Protein AF-A0A1H3NFJ4-F1 (afdb_monomer_lite)

Sequence (83 aa):
MDVFLFWLVVVLLLITVFAWPTWPYTYERGVYRRGGRWRYAPSGASAAAVLVILLLFWLGLVVITLPWATAPTTAPTTPVVVD

Structure (mmCIF, N/CA/C/O backbone):
data_AF-A0A1H3NFJ4-F1
#
_entry.id   AF-A0A1H3NFJ4-F1
#
loop_
_atom_site.group_PDB
_atom_site.id
_atom_site.type_symbol
_atom_site.label_atom_id
_atom_site.label_alt_id
_atom_site.label_comp_id
_atom_site.label_asym_id
_atom_site.label_entity_id
_atom_site.label_seq_id
_atom_site.pdbx_PDB_ins_code
_atom_site.Cartn_x
_atom_site.Cartn_y
_atom_site.Cartn_z
_atom_site.occupancy
_atom_site.B_iso_or_equiv
_atom_site.auth_seq_id
_atom_site.auth_comp_id
_a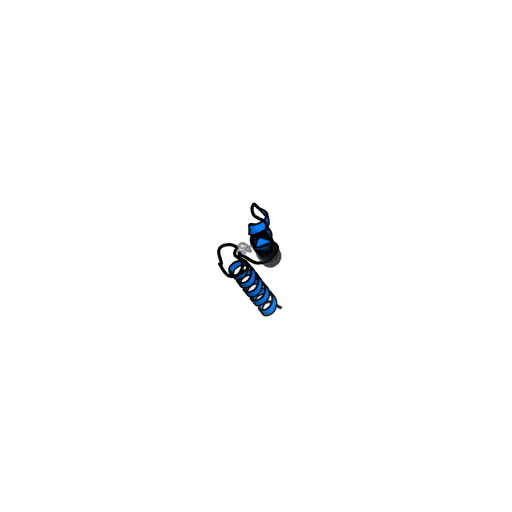tom_site.auth_asym_id
_atom_site.auth_atom_id
_atom_site.pdbx_PDB_model_num
ATOM 1 N N . MET A 1 1 ? 12.031 -12.843 -8.032 1.00 53.31 1 MET A N 1
ATOM 2 C CA . MET A 1 1 ? 11.769 -11.657 -7.183 1.00 53.31 1 MET A CA 1
ATOM 3 C C . MET A 1 1 ? 10.303 -11.227 -7.301 1.00 53.31 1 MET A C 1
ATOM 5 O O . MET A 1 1 ? 9.669 -10.950 -6.294 1.00 53.31 1 MET A O 1
ATOM 9 N N . ASP A 1 2 ? 9.728 -11.279 -8.501 1.00 57.75 2 ASP A N 1
ATOM 10 C CA . ASP A 1 2 ? 8.359 -10.846 -8.840 1.00 57.75 2 ASP A CA 1
ATOM 11 C C . ASP A 1 2 ? 7.257 -11.644 -8.136 1.00 57.75 2 ASP A C 1
ATOM 13 O O . ASP A 1 2 ? 6.294 -11.079 -7.626 1.00 57.75 2 ASP A O 1
ATOM 17 N N . VAL A 1 3 ? 7.446 -12.961 -8.017 1.00 64.50 3 VAL A N 1
ATOM 18 C CA . VAL A 1 3 ? 6.523 -13.846 -7.290 1.00 64.50 3 VAL A CA 1
ATOM 19 C C . VAL A 1 3 ? 6.424 -13.440 -5.814 1.00 64.50 3 VAL A C 1
ATOM 21 O O . VAL A 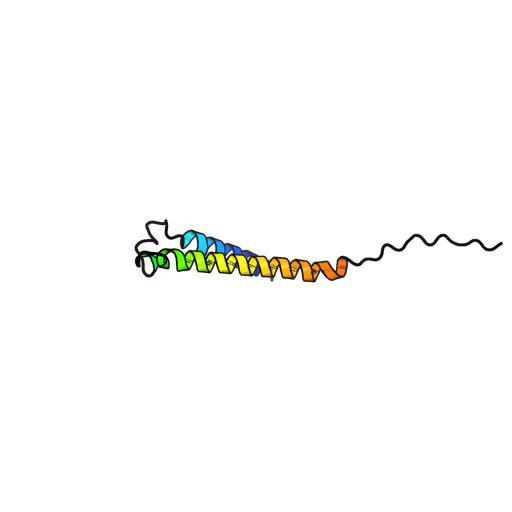1 3 ? 5.333 -13.405 -5.257 1.00 64.50 3 VAL A O 1
ATOM 24 N N . PHE A 1 4 ? 7.540 -13.059 -5.186 1.00 68.38 4 PHE A N 1
ATOM 25 C CA . PHE A 1 4 ? 7.555 -12.611 -3.791 1.00 68.38 4 PHE A CA 1
ATOM 26 C C . PHE A 1 4 ? 6.787 -11.296 -3.604 1.00 68.38 4 PHE A C 1
ATOM 28 O O . PHE A 1 4 ? 5.970 -11.196 -2.693 1.00 68.38 4 PHE A O 1
ATOM 35 N N . LEU A 1 5 ? 6.998 -10.314 -4.486 1.00 64.25 5 LEU A N 1
ATOM 36 C CA . LEU A 1 5 ? 6.289 -9.030 -4.434 1.00 64.25 5 LEU A CA 1
ATOM 37 C C . LEU A 1 5 ? 4.783 -9.192 -4.671 1.00 64.25 5 LEU A C 1
ATOM 39 O O . LEU A 1 5 ? 3.988 -8.583 -3.957 1.00 64.25 5 LEU A O 1
ATOM 43 N N . PHE A 1 6 ? 4.388 -10.057 -5.608 1.00 72.00 6 PHE A N 1
ATOM 44 C CA . PHE A 1 6 ? 2.984 -10.396 -5.838 1.00 72.00 6 PHE A CA 1
ATOM 45 C C . PHE A 1 6 ? 2.332 -10.977 -4.577 1.00 72.00 6 PHE A C 1
ATOM 47 O O . PHE A 1 6 ? 1.313 -10.469 -4.108 1.00 72.00 6 PHE A O 1
ATOM 54 N N . TRP A 1 7 ? 2.952 -11.997 -3.976 1.00 68.19 7 TRP A N 1
ATOM 55 C CA . TRP A 1 7 ? 2.429 -12.616 -2.757 1.00 68.19 7 TRP A CA 1
ATOM 56 C C . TRP A 1 7 ? 2.425 -11.662 -1.561 1.00 68.19 7 TRP A C 1
ATOM 58 O O . TRP A 1 7 ? 1.483 -11.690 -0.773 1.00 68.19 7 TRP A O 1
ATOM 68 N N . LEU A 1 8 ? 3.413 -10.774 -1.446 1.00 74.19 8 LEU A N 1
ATOM 69 C CA . LEU A 1 8 ? 3.452 -9.749 -0.405 1.00 74.19 8 LEU A CA 1
ATOM 70 C C . LEU A 1 8 ? 2.265 -8.778 -0.518 1.00 74.19 8 LEU A C 1
ATOM 72 O O . LEU A 1 8 ? 1.633 -8.477 0.494 1.00 74.19 8 LEU A O 1
ATOM 76 N N . VAL A 1 9 ? 1.907 -8.351 -1.734 1.00 76.12 9 VAL A N 1
ATOM 77 C CA . VAL A 1 9 ? 0.711 -7.524 -1.975 1.00 76.12 9 VAL A CA 1
ATOM 78 C C . VAL A 1 9 ? -0.565 -8.286 -1.630 1.00 76.12 9 VAL A C 1
ATOM 80 O O . VAL A 1 9 ? -1.418 -7.745 -0.929 1.00 76.12 9 VAL A O 1
ATOM 83 N N . VAL A 1 10 ? -0.691 -9.545 -2.064 1.00 75.25 10 VAL A N 1
ATOM 84 C CA . VAL A 1 10 ? -1.858 -10.392 -1.757 1.00 75.25 10 VAL A CA 1
ATOM 85 C C . VAL A 1 10 ? -2.031 -10.564 -0.245 1.00 75.25 10 VAL A C 1
ATOM 87 O O . VAL A 1 10 ? -3.139 -10.412 0.268 1.00 75.25 10 VAL A O 1
ATOM 90 N N . VAL A 1 11 ? -0.943 -10.815 0.490 1.00 74.50 11 VAL A N 1
ATOM 91 C CA . VAL A 1 11 ? -0.964 -10.935 1.955 1.00 74.50 11 VAL A CA 1
ATOM 92 C C . VAL A 1 11 ? -1.348 -9.610 2.613 1.00 74.50 11 VAL A C 1
ATOM 94 O O . VAL A 1 11 ? -2.184 -9.612 3.514 1.00 74.50 11 VAL A O 1
ATOM 97 N N . LEU A 1 12 ? -0.821 -8.471 2.150 1.00 73.44 12 LEU A N 1
ATOM 98 C CA . LEU A 1 12 ? -1.231 -7.156 2.657 1.00 73.44 12 LEU A CA 1
ATOM 99 C C . LEU A 1 12 ? -2.721 -6.884 2.427 1.00 73.44 12 LEU A C 1
ATOM 101 O O . LEU A 1 12 ? -3.398 -6.347 3.305 1.00 73.44 12 LEU A O 1
ATOM 105 N N . LEU A 1 13 ? -3.241 -7.269 1.264 1.00 74.62 13 LEU A N 1
ATOM 106 C CA . LEU A 1 13 ? -4.645 -7.092 0.907 1.00 74.62 13 LEU A CA 1
ATOM 107 C C . LEU A 1 13 ? -5.540 -7.967 1.795 1.00 74.62 13 LEU A C 1
ATOM 109 O O . LEU A 1 13 ? -6.509 -7.469 2.367 1.00 74.62 13 LEU A O 1
ATOM 113 N N . LEU A 1 14 ? -5.156 -9.228 2.018 1.00 73.25 14 LEU A N 1
ATOM 114 C CA . LEU A 1 14 ? -5.828 -10.114 2.973 1.00 73.25 14 LEU A CA 1
ATOM 115 C C . LEU A 1 14 ? -5.809 -9.531 4.389 1.00 73.25 14 LEU A C 1
ATOM 117 O O . LEU A 1 14 ? -6.857 -9.463 5.026 1.00 73.25 14 LEU A O 1
ATOM 121 N N . ILE A 1 15 ? -4.659 -9.047 4.870 1.00 73.44 15 ILE A N 1
ATOM 122 C CA . ILE A 1 15 ? -4.553 -8.395 6.184 1.00 73.44 15 ILE A CA 1
ATOM 123 C C . ILE A 1 15 ? -5.484 -7.183 6.256 1.00 73.44 15 ILE A C 1
ATOM 125 O O . ILE A 1 15 ? -6.180 -7.034 7.252 1.00 73.44 15 ILE A O 1
ATOM 129 N N . THR A 1 16 ? -5.555 -6.359 5.208 1.00 72.06 16 THR A N 1
ATOM 130 C CA . THR A 1 16 ? -6.454 -5.192 5.143 1.00 72.06 16 THR A CA 1
ATOM 131 C C . THR A 1 16 ? -7.920 -5.603 5.314 1.00 72.06 16 THR A C 1
ATOM 133 O O . THR A 1 16 ? -8.645 -5.001 6.107 1.00 72.06 16 THR A O 1
ATOM 136 N N . VAL A 1 17 ? -8.348 -6.652 4.603 1.00 69.56 17 VAL A N 1
ATOM 137 C CA . VAL A 1 17 ? -9.729 -7.162 4.628 1.00 69.56 17 VAL A CA 1
ATOM 138 C C . VAL A 1 17 ? -10.060 -7.838 5.961 1.00 69.56 17 VAL A C 1
ATOM 140 O O . VAL A 1 17 ? -11.140 -7.618 6.505 1.00 69.56 17 VAL A O 1
ATOM 143 N N . PHE A 1 18 ? -9.143 -8.618 6.534 1.00 66.94 18 PHE A N 1
ATOM 144 C CA . PHE A 1 18 ? -9.357 -9.260 7.838 1.00 66.94 18 PHE A CA 1
ATOM 145 C C . PHE A 1 18 ? -9.255 -8.280 9.013 1.00 66.94 18 PHE A C 1
ATOM 147 O O . PHE A 1 18 ? -9.922 -8.452 10.035 1.00 66.94 18 PHE A O 1
ATOM 154 N N . ALA A 1 19 ? -8.462 -7.220 8.869 1.00 65.75 19 ALA A N 1
ATOM 155 C CA . ALA A 1 19 ? -8.357 -6.126 9.828 1.00 65.75 19 ALA A CA 1
ATOM 156 C C . ALA A 1 19 ? -9.526 -5.135 9.729 1.00 65.75 19 ALA A C 1
ATOM 158 O O . ALA A 1 19 ? -9.500 -4.100 10.397 1.00 65.75 19 ALA A O 1
ATOM 159 N N . TRP A 1 20 ? -10.538 -5.397 8.895 1.00 66.56 20 TRP A N 1
ATOM 160 C CA . TRP A 1 20 ? -11.637 -4.463 8.704 1.00 66.56 20 TRP A CA 1
ATOM 161 C C . TRP A 1 20 ? -12.474 -4.356 9.988 1.00 66.56 20 TRP A C 1
ATOM 163 O O . TRP A 1 20 ? -13.022 -5.353 10.465 1.00 66.56 20 TRP A O 1
ATOM 173 N N . PRO A 1 21 ? -12.632 -3.153 10.560 1.00 61.72 21 PRO A N 1
ATOM 174 C CA . PRO A 1 21 ? -13.313 -2.956 11.834 1.00 61.72 21 PRO A CA 1
ATOM 175 C C . PRO A 1 21 ? -14.803 -3.298 11.855 1.00 61.72 21 PRO A C 1
ATOM 177 O O . PRO A 1 21 ? -15.422 -3.215 12.915 1.00 61.72 21 PRO A O 1
ATOM 180 N N . THR A 1 22 ? -15.410 -3.583 10.706 1.00 66.88 22 THR A N 1
ATOM 181 C CA . 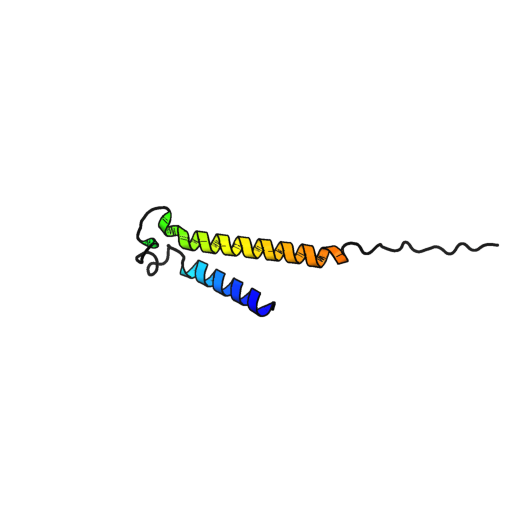THR A 1 22 ? -16.806 -4.021 10.563 1.00 66.88 22 THR A CA 1
ATOM 182 C C . THR A 1 22 ? -17.001 -5.497 10.894 1.00 66.88 22 THR A C 1
ATOM 184 O O . THR A 1 22 ? -18.135 -5.906 11.121 1.00 66.88 22 THR A O 1
ATOM 187 N N . TRP A 1 23 ? -15.929 -6.289 10.968 1.00 62.72 23 TRP A N 1
ATOM 188 C CA . TRP A 1 23 ? -16.022 -7.690 11.359 1.00 62.72 23 TRP A CA 1
ATOM 189 C C . TRP A 1 23 ? -16.319 -7.826 12.861 1.00 62.72 23 TRP A C 1
ATOM 191 O O . TRP A 1 23 ? -15.588 -7.253 13.676 1.00 62.72 23 TRP A O 1
ATOM 201 N N . PRO A 1 24 ? -17.339 -8.614 13.256 1.00 64.31 24 PRO A N 1
ATOM 202 C CA . PRO A 1 24 ? -17.727 -8.762 14.659 1.00 64.31 24 PRO A CA 1
ATOM 203 C C . PRO A 1 24 ? -16.589 -9.330 15.518 1.00 64.31 24 PRO A C 1
ATOM 205 O O . PRO A 1 24 ? -16.383 -8.890 16.644 1.00 64.31 24 PRO A O 1
ATOM 208 N N . TYR A 1 25 ? -15.774 -10.229 14.957 1.00 64.50 25 TYR A N 1
ATOM 209 C CA . TYR A 1 25 ? -14.630 -10.826 15.653 1.00 64.50 25 TYR A CA 1
ATOM 210 C C . TYR A 1 25 ? -13.482 -9.835 15.939 1.00 64.50 25 TYR A C 1
ATOM 212 O O . TYR A 1 25 ? -12.795 -9.940 16.958 1.00 64.50 25 TYR A O 1
ATOM 220 N N . THR A 1 26 ? -13.259 -8.867 15.049 1.00 65.62 26 THR A N 1
ATOM 221 C CA . THR A 1 26 ? -12.146 -7.904 15.128 1.00 65.62 26 THR A CA 1
ATOM 222 C C . THR A 1 26 ? -12.543 -6.635 15.883 1.00 65.62 26 THR A C 1
ATOM 224 O O . THR A 1 26 ? -11.707 -6.041 16.560 1.00 65.62 26 THR A O 1
ATOM 227 N N . TYR A 1 27 ? -13.825 -6.258 15.829 1.00 62.25 27 TYR A N 1
ATOM 228 C CA . TYR A 1 27 ? -14.392 -5.072 16.478 1.00 62.25 27 TYR A CA 1
ATOM 229 C C . TYR A 1 27 ? -14.204 -5.051 18.003 1.00 62.25 27 TYR A C 1
ATOM 231 O O . TYR A 1 27 ? -13.886 -4.013 18.580 1.00 62.25 27 TYR A O 1
ATOM 239 N N . GLU A 1 28 ? -14.353 -6.199 18.663 1.00 70.31 28 GLU A N 1
ATOM 240 C CA . GLU A 1 28 ? -14.316 -6.282 20.129 1.00 70.31 28 GLU A CA 1
ATOM 241 C C . GLU A 1 28 ? -12.895 -6.358 20.715 1.00 70.31 28 GLU A C 1
ATOM 243 O O . GLU A 1 28 ? -12.713 -6.304 21.937 1.00 70.31 28 GLU A O 1
ATOM 248 N N . ARG A 1 29 ? -11.859 -6.456 19.870 1.00 67.94 29 ARG A N 1
ATOM 249 C CA . ARG A 1 29 ? -10.480 -6.710 20.308 1.00 67.94 29 ARG 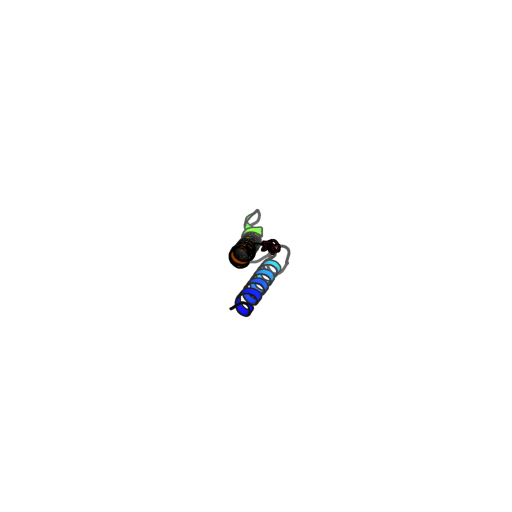A CA 1
ATOM 250 C C . ARG A 1 29 ? -9.597 -5.460 20.283 1.00 67.94 29 ARG A C 1
ATOM 252 O O . ARG A 1 29 ? -9.498 -4.746 19.291 1.00 67.94 29 ARG A O 1
ATOM 259 N N . GLY A 1 30 ? -8.858 -5.246 21.374 1.00 71.50 30 GLY A N 1
ATOM 260 C CA . GLY A 1 30 ? -7.705 -4.338 21.430 1.00 71.50 30 GLY A CA 1
ATOM 261 C C . GLY A 1 30 ? -7.988 -2.895 20.987 1.00 71.50 30 GLY A C 1
ATOM 262 O O . GLY A 1 30 ? -8.842 -2.213 21.552 1.00 71.50 30 GLY A O 1
ATOM 263 N N . VAL A 1 31 ? -7.229 -2.420 19.991 1.00 64.19 31 VAL A N 1
ATOM 264 C CA . VAL A 1 31 ? -7.280 -1.039 19.466 1.00 64.19 31 VAL A CA 1
ATOM 265 C C . VAL A 1 31 ? -8.640 -0.707 18.833 1.00 64.19 31 VAL A C 1
ATOM 267 O O . VAL A 1 31 ? -9.055 0.447 18.873 1.00 64.19 31 VAL A O 1
ATOM 270 N N . TYR A 1 32 ? -9.376 -1.710 18.339 1.00 65.69 32 TYR A N 1
ATOM 271 C CA . TYR A 1 32 ? -10.681 -1.533 17.689 1.00 65.69 32 TYR A CA 1
ATOM 272 C C . TYR A 1 32 ? -11.824 -1.213 18.659 1.00 65.69 32 TYR A C 1
ATOM 274 O O . TYR A 1 32 ? -12.783 -0.543 18.279 1.00 65.69 32 TYR A O 1
ATOM 282 N N . ARG A 1 33 ? -11.686 -1.633 19.925 1.00 69.56 33 ARG A N 1
ATOM 283 C CA . ARG A 1 33 ? -12.655 -1.381 21.003 1.00 69.56 33 ARG A CA 1
ATOM 284 C C . ARG A 1 33 ? -12.566 0.046 21.557 1.00 69.56 33 ARG A C 1
ATOM 286 O O . ARG A 1 33 ? -13.522 0.539 22.154 1.00 69.56 33 ARG A O 1
ATOM 293 N N . ARG A 1 34 ? -11.431 0.731 21.360 1.00 67.56 34 ARG A N 1
ATOM 294 C CA . ARG A 1 34 ? -11.293 2.161 21.671 1.00 67.56 34 ARG A CA 1
ATOM 295 C C . ARG A 1 34 ? -12.067 2.933 20.602 1.00 67.56 34 ARG A C 1
ATOM 297 O O . ARG A 1 34 ? -11.557 3.164 19.510 1.00 67.56 34 ARG A O 1
ATOM 304 N N . GLY A 1 35 ? -13.329 3.244 20.893 1.00 67.81 35 GLY A N 1
ATOM 305 C CA . GLY A 1 35 ? -14.234 3.938 19.975 1.00 67.81 35 GLY A CA 1
ATOM 306 C C . GLY A 1 35 ? -13.640 5.221 19.370 1.00 67.81 35 GLY A C 1
ATOM 307 O O . GLY A 1 35 ? -12.685 5.803 19.882 1.00 67.81 35 GLY A O 1
ATOM 308 N N . GLY A 1 36 ? -14.211 5.668 18.251 1.00 73.31 36 GLY A N 1
ATOM 309 C CA . GLY A 1 36 ? -13.706 6.807 17.477 1.00 73.31 36 GLY A CA 1
ATOM 310 C C . GLY A 1 36 ? -12.757 6.392 16.346 1.00 73.31 36 GLY A C 1
ATOM 311 O O . GLY A 1 36 ? -12.817 5.270 15.845 1.00 73.31 36 GLY A O 1
ATOM 312 N N . ARG A 1 37 ? -11.880 7.307 15.903 1.00 65.62 37 ARG A N 1
ATOM 313 C CA . ARG A 1 37 ? -11.000 7.101 14.727 1.00 65.62 37 ARG A CA 1
ATOM 314 C C . ARG A 1 37 ? -9.986 5.960 14.898 1.00 65.62 37 ARG A C 1
ATOM 316 O O . ARG A 1 37 ? -9.537 5.404 13.900 1.00 65.62 37 ARG A O 1
ATOM 323 N N . TRP A 1 38 ? -9.671 5.574 16.136 1.00 67.62 38 TRP A N 1
ATOM 324 C CA . TRP A 1 38 ? -8.739 4.484 16.456 1.00 67.62 38 TRP A CA 1
ATOM 325 C C . TRP A 1 38 ? -9.203 3.115 15.951 1.00 67.62 38 TRP A C 1
ATOM 327 O O . TRP A 1 38 ? -8.367 2.300 15.564 1.00 67.62 38 TRP A O 1
ATOM 337 N N . ARG A 1 39 ? -10.521 2.912 15.825 1.00 69.06 39 ARG A N 1
ATOM 338 C CA . ARG A 1 39 ? -11.117 1.724 15.200 1.00 69.06 39 ARG A CA 1
ATOM 339 C C . ARG A 1 39 ? -10.638 1.496 13.764 1.00 69.06 39 ARG A C 1
ATOM 341 O O . ARG A 1 39 ? -10.573 0.361 13.320 1.00 69.06 39 ARG A O 1
ATOM 348 N N . TYR A 1 40 ? -10.290 2.550 13.034 1.00 68.44 40 TYR A N 1
ATOM 349 C CA . TYR A 1 40 ? -9.888 2.444 11.629 1.00 68.44 40 TYR A CA 1
ATOM 35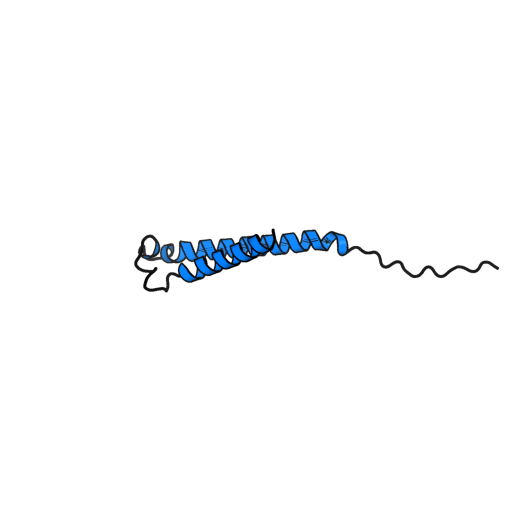0 C C . TYR A 1 40 ? -8.377 2.525 11.430 1.00 68.44 40 TYR A C 1
ATOM 352 O O . TYR A 1 40 ? -7.921 2.403 10.299 1.00 68.44 40 TYR A O 1
ATOM 360 N N . ALA A 1 41 ? -7.591 2.724 12.493 1.00 69.94 41 ALA A N 1
ATOM 361 C CA . ALA A 1 41 ? -6.145 2.897 12.377 1.00 69.94 41 ALA A CA 1
ATOM 362 C C . ALA A 1 41 ? -5.448 1.718 11.665 1.00 69.94 41 ALA A C 1
ATOM 364 O O . ALA A 1 41 ? -4.625 1.981 10.791 1.00 69.94 41 ALA A O 1
ATOM 365 N N . PRO A 1 42 ? -5.791 0.442 11.930 1.00 70.38 42 PRO A N 1
ATOM 366 C CA . PRO A 1 42 ? -5.124 -0.680 11.267 1.00 70.38 42 PRO A CA 1
ATOM 367 C C . PRO A 1 42 ? -5.516 -0.825 9.793 1.00 70.38 42 PRO A C 1
ATOM 369 O O . PRO A 1 42 ? -4.656 -1.074 8.950 1.00 70.38 42 PRO A O 1
ATOM 372 N N . SER A 1 43 ? -6.791 -0.611 9.457 1.00 68.25 43 SER A N 1
ATOM 373 C CA . SER A 1 43 ? -7.267 -0.598 8.065 1.00 68.25 43 SER A CA 1
ATOM 374 C C . SER A 1 43 ? -6.713 0.594 7.287 1.00 68.25 43 SER A C 1
ATOM 376 O O . SER A 1 43 ? -6.353 0.467 6.125 1.00 68.25 43 SER A O 1
ATOM 378 N N . GLY A 1 44 ? -6.593 1.753 7.936 1.00 70.81 44 GLY A N 1
ATOM 379 C CA . GLY A 1 44 ? -5.975 2.943 7.359 1.00 70.81 44 GLY A CA 1
ATOM 380 C C . GLY A 1 44 ? -4.479 2.752 7.119 1.00 70.81 44 GLY A C 1
ATOM 381 O O . GLY A 1 44 ? -3.990 3.093 6.048 1.00 70.81 44 GLY A O 1
ATOM 382 N N . ALA A 1 45 ? -3.758 2.156 8.074 1.00 72.62 45 ALA A N 1
ATOM 383 C CA . ALA A 1 45 ? -2.336 1.847 7.930 1.00 72.62 45 ALA A CA 1
ATOM 384 C C . ALA A 1 45 ? -2.081 0.834 6.805 1.00 72.62 45 ALA A C 1
ATOM 386 O O . ALA A 1 45 ? -1.156 1.001 6.015 1.00 72.62 45 ALA A O 1
ATOM 387 N N . SER A 1 46 ? -2.926 -0.190 6.700 1.00 72.31 46 SER A N 1
ATOM 388 C CA . SER A 1 46 ? -2.819 -1.195 5.641 1.00 72.31 46 SER A CA 1
ATOM 389 C C . SER A 1 46 ? -3.206 -0.639 4.266 1.00 72.31 46 SER A C 1
ATOM 391 O O . SER A 1 46 ? -2.458 -0.837 3.312 1.00 72.31 46 SER A O 1
ATOM 393 N N . ALA A 1 47 ? -4.263 0.172 4.162 1.00 74.38 47 ALA A N 1
ATOM 394 C CA . ALA A 1 47 ? -4.591 0.895 2.931 1.00 74.38 47 ALA A CA 1
ATOM 395 C C . ALA A 1 47 ? -3.466 1.854 2.495 1.00 74.38 47 ALA A C 1
ATOM 397 O O . ALA A 1 47 ? -3.104 1.889 1.319 1.00 74.38 47 ALA A O 1
ATOM 398 N N . ALA A 1 48 ? -2.869 2.591 3.437 1.00 74.50 48 ALA A N 1
ATOM 399 C CA . ALA A 1 48 ? -1.720 3.450 3.163 1.00 74.50 48 ALA A CA 1
ATOM 400 C C . ALA A 1 48 ? -0.516 2.641 2.655 1.00 74.50 48 ALA A C 1
ATOM 402 O O . ALA A 1 48 ? 0.131 3.048 1.693 1.00 74.50 48 ALA A O 1
ATOM 403 N N . ALA A 1 49 ? -0.251 1.470 3.238 1.00 75.06 49 ALA A N 1
ATOM 404 C CA . ALA A 1 49 ? 0.813 0.588 2.774 1.00 75.06 49 ALA A CA 1
ATOM 405 C C . ALA A 1 49 ? 0.557 0.066 1.348 1.00 75.06 49 ALA A C 1
ATOM 407 O O . ALA A 1 49 ? 1.473 0.083 0.528 1.00 75.06 49 ALA A O 1
ATOM 408 N N . VAL A 1 50 ? -0.683 -0.317 1.011 1.00 80.12 50 VAL A N 1
ATOM 409 C CA . VAL A 1 50 ? -1.052 -0.708 -0.364 1.00 80.12 50 VAL A CA 1
ATOM 410 C C . VAL A 1 50 ? -0.827 0.444 -1.346 1.00 80.12 50 VAL A C 1
ATOM 412 O O . VAL A 1 50 ? -0.254 0.225 -2.411 1.00 80.12 50 VAL A O 1
ATOM 415 N N . LEU A 1 51 ? -1.215 1.673 -0.988 1.00 79.31 51 LEU A N 1
ATOM 416 C CA . LEU A 1 51 ? -0.994 2.853 -1.834 1.00 79.31 51 LEU A CA 1
ATOM 417 C C . LEU A 1 51 ? 0.495 3.128 -2.069 1.00 79.31 51 LEU A C 1
ATOM 419 O O . LEU A 1 51 ? 0.887 3.410 -3.200 1.00 79.31 51 LEU A O 1
ATOM 423 N N . VAL A 1 52 ? 1.331 3.009 -1.033 1.00 78.06 52 VAL A N 1
ATOM 424 C CA . VAL A 1 52 ? 2.788 3.169 -1.163 1.00 78.06 52 VAL A CA 1
ATOM 425 C C . VAL A 1 52 ? 3.368 2.110 -2.097 1.00 78.06 52 VAL A C 1
ATOM 427 O O . VAL A 1 52 ? 4.146 2.446 -2.986 1.00 78.06 52 VAL A O 1
ATOM 430 N N . ILE A 1 53 ? 2.968 0.846 -1.944 1.00 79.56 53 ILE A N 1
ATOM 431 C CA . ILE A 1 53 ? 3.446 -0.235 -2.815 1.00 79.56 53 ILE A CA 1
ATOM 432 C C . ILE A 1 53 ? 3.009 0.001 -4.264 1.00 79.56 53 ILE A C 1
ATOM 434 O O . ILE A 1 53 ? 3.824 -0.140 -5.172 1.00 79.56 53 ILE A O 1
ATOM 438 N N . LEU A 1 54 ? 1.756 0.403 -4.488 1.00 80.19 54 LEU A N 1
ATOM 439 C CA . LEU A 1 54 ? 1.242 0.708 -5.822 1.00 80.19 54 LEU A CA 1
ATOM 440 C C . LEU A 1 54 ? 2.018 1.861 -6.474 1.00 80.19 54 LEU A C 1
ATOM 442 O O . LEU A 1 54 ? 2.371 1.779 -7.648 1.00 80.19 54 LEU A O 1
ATOM 446 N N . LEU A 1 55 ? 2.322 2.911 -5.708 1.00 78.44 55 LEU A N 1
ATOM 447 C CA . LEU A 1 55 ? 3.108 4.050 -6.179 1.00 78.44 55 LEU A CA 1
ATOM 448 C C . LEU A 1 55 ? 4.537 3.636 -6.550 1.00 78.44 55 LEU A C 1
ATOM 450 O O . LEU A 1 55 ? 5.019 4.004 -7.619 1.00 78.44 55 LEU A O 1
ATOM 454 N N . LEU A 1 56 ? 5.195 2.830 -5.712 1.00 76.38 56 LEU A N 1
ATOM 455 C CA . LEU A 1 56 ? 6.529 2.291 -5.998 1.00 76.38 56 LEU A CA 1
ATOM 456 C C . LEU A 1 56 ? 6.529 1.364 -7.218 1.00 76.38 56 LEU A C 1
ATOM 458 O O . LEU A 1 56 ? 7.456 1.416 -8.022 1.00 76.38 56 LEU A O 1
ATOM 462 N N . PHE A 1 57 ? 5.489 0.547 -7.381 1.00 80.12 57 PHE A N 1
ATOM 463 C CA . PHE A 1 57 ? 5.317 -0.321 -8.543 1.00 80.12 57 PHE A CA 1
ATOM 464 C C . PHE A 1 57 ? 5.204 0.488 -9.841 1.00 80.12 57 PHE A C 1
ATOM 466 O O . PHE A 1 57 ? 5.931 0.222 -10.799 1.00 80.12 57 PHE A O 1
ATOM 473 N N . TRP A 1 58 ? 4.351 1.517 -9.860 1.00 76.25 58 TRP A N 1
ATOM 474 C CA . TRP A 1 58 ? 4.226 2.418 -11.008 1.00 76.25 58 TRP A CA 1
ATOM 475 C C . TRP A 1 58 ? 5.522 3.171 -11.298 1.00 76.25 58 TRP A C 1
ATOM 477 O O . TRP A 1 58 ? 5.927 3.263 -12.455 1.00 76.25 58 TRP A O 1
ATOM 487 N N . LEU A 1 59 ? 6.206 3.664 -10.264 1.00 77.38 59 LEU A N 1
ATOM 488 C CA . LEU A 1 59 ? 7.505 4.315 -10.418 1.00 77.38 59 LEU A CA 1
ATOM 489 C C . LEU A 1 59 ? 8.539 3.355 -11.028 1.00 77.38 59 LEU A C 1
ATOM 491 O O . LEU A 1 59 ? 9.249 3.730 -11.957 1.00 77.38 59 LEU A O 1
ATOM 495 N N . GLY A 1 60 ? 8.584 2.107 -10.556 1.00 73.94 60 GLY A N 1
ATOM 496 C CA . GLY A 1 60 ? 9.437 1.059 -11.115 1.00 73.94 60 GLY A CA 1
ATOM 497 C C . GLY A 1 60 ? 9.138 0.788 -12.590 1.00 73.94 60 GLY A C 1
ATOM 498 O O . GLY A 1 60 ? 10.064 0.730 -13.395 1.00 73.94 60 GLY A O 1
ATOM 499 N N . LEU A 1 61 ? 7.858 0.705 -12.970 1.00 80.31 61 LEU A N 1
ATOM 500 C CA . LEU A 1 61 ? 7.448 0.568 -14.372 1.00 80.31 61 LEU A CA 1
ATOM 501 C C . LEU A 1 61 ? 7.921 1.742 -15.231 1.00 80.31 61 LE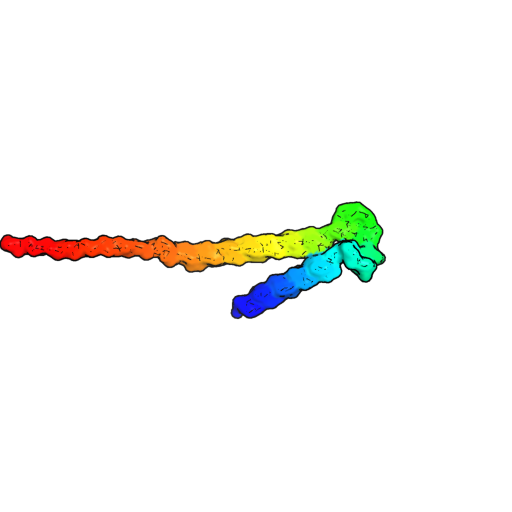U A C 1
ATOM 503 O O . LEU A 1 61 ? 8.455 1.519 -16.316 1.00 80.31 61 LEU A O 1
ATOM 507 N N . VAL A 1 62 ? 7.770 2.981 -14.757 1.00 80.50 62 VAL A N 1
ATOM 508 C CA . VAL A 1 62 ? 8.257 4.166 -15.479 1.00 80.50 62 VAL A CA 1
ATOM 509 C C . VAL A 1 62 ? 9.769 4.084 -15.673 1.00 80.50 62 VAL A C 1
ATOM 511 O O . VAL A 1 62 ? 10.240 4.228 -16.793 1.00 80.50 62 VAL A O 1
ATOM 514 N N . VAL A 1 63 ? 10.531 3.775 -14.622 1.00 83.94 63 VAL A N 1
ATOM 515 C CA . VAL A 1 63 ? 11.997 3.654 -14.700 1.00 83.94 63 VAL A CA 1
ATOM 516 C C . VAL A 1 63 ? 12.432 2.562 -15.681 1.00 83.94 63 VAL A C 1
ATOM 518 O O . VAL A 1 63 ? 13.384 2.765 -16.429 1.00 83.94 63 VAL A O 1
ATOM 521 N N . ILE A 1 64 ? 11.735 1.423 -15.711 1.00 79.38 64 ILE A N 1
ATOM 522 C CA . ILE A 1 64 ? 12.040 0.315 -16.629 1.00 79.38 64 ILE A CA 1
ATOM 523 C C . ILE A 1 64 ? 11.678 0.663 -18.074 1.00 79.38 64 ILE A C 1
ATOM 525 O O . ILE A 1 64 ? 12.386 0.248 -18.986 1.00 79.38 64 ILE A O 1
ATOM 529 N N . THR A 1 65 ? 10.581 1.388 -18.297 1.00 80.06 65 THR A N 1
ATOM 530 C CA . THR A 1 65 ? 10.066 1.693 -19.644 1.00 80.06 65 THR A CA 1
ATOM 531 C C . THR A 1 65 ? 10.719 2.920 -20.276 1.00 80.06 65 THR A C 1
ATOM 533 O O . THR A 1 65 ? 10.831 2.978 -21.500 1.00 80.06 65 THR A O 1
ATOM 536 N N . LEU A 1 66 ? 11.221 3.863 -19.473 1.00 82.12 66 LEU A N 1
ATOM 537 C CA . LEU A 1 66 ? 11.846 5.102 -19.943 1.00 82.12 66 LEU A CA 1
ATOM 538 C C . LEU A 1 66 ? 13.006 4.892 -20.943 1.00 82.12 66 LEU A C 1
ATOM 540 O O . LEU A 1 66 ? 13.027 5.598 -21.950 1.00 82.12 66 LEU A O 1
ATOM 544 N N . PRO A 1 67 ? 13.932 3.925 -20.758 1.00 79.81 67 PRO A N 1
ATOM 545 C CA . PRO A 1 67 ? 15.020 3.669 -21.708 1.00 79.81 67 PRO A CA 1
ATOM 546 C C . PRO A 1 67 ? 14.545 3.198 -23.087 1.00 79.81 67 PRO A C 1
ATOM 548 O O . PRO A 1 67 ? 15.261 3.360 -24.069 1.00 79.81 67 PRO A O 1
ATOM 551 N N . TRP A 1 68 ? 13.351 2.609 -23.168 1.00 77.38 68 TRP A N 1
ATOM 552 C CA . TRP A 1 68 ? 12.781 2.074 -24.408 1.00 77.38 68 TRP A CA 1
ATOM 553 C C . TRP A 1 68 ? 11.858 3.072 -25.111 1.00 77.38 68 TRP A C 1
ATOM 555 O O . TRP A 1 68 ? 11.504 2.872 -26.269 1.00 77.38 68 TRP A O 1
ATOM 565 N N . ALA A 1 69 ? 11.484 4.162 -24.437 1.00 72.81 69 ALA A N 1
ATOM 566 C CA . ALA A 1 69 ? 10.622 5.202 -24.993 1.00 72.81 69 ALA A CA 1
ATOM 567 C C . ALA A 1 69 ? 11.322 6.073 -26.055 1.00 72.81 69 ALA A C 1
ATOM 569 O O . ALA A 1 69 ? 10.663 6.855 -26.735 1.00 72.81 69 ALA A O 1
ATOM 570 N N . THR A 1 70 ? 12.644 5.961 -26.204 1.00 66.81 70 THR A N 1
ATOM 571 C CA . THR A 1 70 ? 13.465 6.882 -27.003 1.00 66.81 70 THR A CA 1
ATOM 572 C C . THR A 1 70 ? 14.017 6.289 -28.295 1.00 66.81 70 THR A C 1
ATOM 574 O O . THR A 1 70 ? 14.922 6.891 -28.863 1.00 66.81 70 THR A O 1
ATOM 577 N N . ALA A 1 71 ? 13.505 5.159 -28.800 1.00 66.81 71 ALA A N 1
ATOM 578 C CA . ALA A 1 71 ? 13.960 4.632 -30.090 1.00 66.81 71 ALA A CA 1
ATOM 579 C C . ALA A 1 71 ? 13.752 5.693 -31.196 1.00 66.81 71 ALA A C 1
ATOM 581 O O . ALA A 1 71 ? 12.603 6.016 -31.513 1.00 66.81 71 ALA A O 1
ATOM 582 N N . PRO A 1 72 ? 14.823 6.270 -31.777 1.00 67.12 72 PRO A N 1
ATOM 583 C CA . PRO A 1 72 ? 14.662 7.211 -32.867 1.00 67.12 72 PRO A CA 1
ATOM 584 C C . PRO A 1 72 ? 14.196 6.422 -34.087 1.00 67.12 72 PRO A C 1
ATOM 586 O O . PRO A 1 72 ? 14.890 5.520 -34.555 1.00 67.12 72 PRO A O 1
ATOM 589 N N . THR A 1 73 ? 13.016 6.754 -34.608 1.00 67.44 73 THR A N 1
ATOM 590 C CA . THR A 1 73 ? 12.585 6.287 -35.924 1.00 67.44 73 THR A CA 1
ATOM 591 C C . THR A 1 73 ? 13.591 6.835 -36.928 1.00 67.44 73 THR A C 1
ATOM 593 O O . THR A 1 73 ? 13.582 8.028 -37.234 1.00 67.44 73 THR A O 1
ATOM 596 N N . THR A 1 74 ? 14.518 6.002 -37.395 1.00 67.31 74 THR A N 1
ATOM 597 C CA . THR A 1 74 ? 15.423 6.382 -38.475 1.00 67.31 74 THR A CA 1
ATOM 598 C C . THR A 1 74 ? 14.563 6.663 -39.697 1.00 67.31 74 THR A C 1
ATOM 600 O O . THR A 1 74 ? 13.947 5.762 -40.267 1.00 67.31 74 THR A O 1
ATOM 603 N N . ALA A 1 75 ? 14.457 7.942 -40.063 1.00 70.81 75 ALA A N 1
ATOM 604 C CA . ALA A 1 75 ? 13.832 8.333 -41.313 1.00 70.81 75 ALA A CA 1
ATOM 605 C C . ALA A 1 75 ? 14.535 7.571 -42.452 1.00 70.81 75 ALA A C 1
ATOM 607 O O . ALA A 1 75 ? 15.765 7.459 -42.419 1.00 70.81 75 ALA A O 1
ATOM 608 N N . PRO A 1 76 ? 13.796 7.013 -43.426 1.00 72.19 76 PRO A N 1
ATOM 609 C CA . PRO A 1 76 ? 14.414 6.300 -44.531 1.00 72.19 76 PRO A CA 1
ATOM 610 C C . PRO A 1 76 ? 15.350 7.257 -45.272 1.00 72.19 76 PRO A C 1
ATOM 612 O O . PRO A 1 76 ? 14.913 8.259 -45.835 1.00 72.19 76 PRO A O 1
ATOM 615 N N . THR A 1 77 ? 16.650 6.967 -45.235 1.00 69.56 77 THR A N 1
ATOM 616 C CA . THR A 1 77 ? 17.653 7.707 -45.996 1.00 69.56 77 THR A CA 1
ATOM 617 C C . THR A 1 77 ? 17.430 7.396 -47.471 1.00 69.56 77 THR A C 1
ATOM 619 O O . THR A 1 77 ? 17.801 6.323 -47.944 1.00 69.56 77 THR A O 1
ATOM 622 N N . THR A 1 78 ? 16.783 8.301 -48.203 1.00 73.75 78 THR A N 1
ATOM 623 C CA . THR A 1 78 ? 16.693 8.208 -49.663 1.00 73.75 78 THR A CA 1
ATOM 624 C C . THR A 1 78 ? 18.117 8.276 -50.227 1.00 73.75 78 THR A C 1
ATOM 626 O O . THR A 1 78 ? 18.805 9.267 -49.967 1.00 73.75 78 THR A O 1
ATOM 629 N N . PRO A 1 79 ? 18.608 7.259 -50.960 1.00 70.19 79 PRO A N 1
ATOM 630 C CA . PRO A 1 79 ? 19.925 7.343 -51.571 1.00 70.19 79 PRO A CA 1
ATOM 631 C C . PRO A 1 79 ? 19.902 8.433 -52.647 1.00 70.19 79 PRO A C 1
ATOM 633 O O . PRO A 1 79 ? 19.098 8.388 -53.577 1.00 70.19 79 PRO A O 1
ATOM 636 N N . VAL A 1 80 ? 20.776 9.429 -52.502 1.00 74.12 80 VAL A N 1
ATOM 637 C CA . VAL A 1 80 ? 21.031 10.428 -53.543 1.00 74.12 80 VAL A CA 1
ATOM 638 C C . VAL A 1 80 ? 21.847 9.739 -54.632 1.00 74.12 80 VAL A C 1
ATOM 640 O O . VAL A 1 80 ? 23.008 9.395 -54.418 1.00 74.12 80 VAL A O 1
ATOM 643 N N . VAL A 1 81 ? 21.217 9.496 -55.779 1.00 70.38 81 VAL A N 1
ATOM 644 C CA . VAL A 1 81 ? 21.911 9.111 -57.011 1.00 70.38 81 VAL A CA 1
ATOM 645 C C . VAL A 1 81 ? 22.650 10.352 -57.505 1.00 70.38 81 VAL A C 1
ATOM 647 O O . VAL A 1 81 ? 22.032 11.398 -57.694 1.00 70.38 81 VAL A O 1
ATOM 650 N N . VAL A 1 82 ? 23.973 10.256 -57.626 1.00 69.06 82 VAL A N 1
ATOM 651 C CA . VAL A 1 82 ? 24.816 11.293 -58.229 1.00 69.06 82 VAL A CA 1
ATOM 652 C C . VAL A 1 82 ? 25.091 10.853 -59.663 1.00 69.06 82 VAL A C 1
ATOM 654 O O . VAL A 1 82 ? 25.686 9.791 -59.851 1.00 69.06 82 VAL A O 1
ATOM 657 N N . ASP A 1 83 ? 24.606 11.642 -60.624 1.00 72.25 83 ASP A N 1
ATOM 658 C CA . ASP A 1 83 ? 24.885 11.508 -62.063 1.00 72.25 83 ASP A CA 1
ATOM 659 C C . ASP A 1 83 ? 26.277 12.053 -62.430 1.00 72.25 83 ASP A C 1
ATOM 661 O O . ASP A 1 83 ? 26.699 13.071 -61.825 1.00 72.25 83 ASP A O 1
#

Radius of gyration: 24.98 Å; chains: 1; bounding box: 43×25×84 Å

Secondary structure (DSSP, 8-state):
-HHHHHHHHHHHHHHHHHT-TTSHHHHTSGGGGS-SGGGGHHHHHHHHHHHHHHHHHHHHHHHHHGGGTT-------------

pLDDT: mean 71.36, std 5.78, range [53.31, 83.94]

Foldseek 3Di:
DVVVLVVVLVVLVVQLVVLQCPDPVNCVDDQNVPDDPSVCVSNVVSVVVNVVSVVVVVVVVCVVCVVVVDPDPPDPDDDDDDD

Organism: NCBI:txid321339